Protein AF-A0A9D5R361-F1 (afdb_monomer_lite)

Structure (mmCIF, N/CA/C/O backbone):
data_AF-A0A9D5R361-F1
#
_entry.id   AF-A0A9D5R361-F1
#
loop_
_atom_site.group_PDB
_atom_site.id
_atom_site.type_symbol
_atom_site.label_atom_id
_atom_site.label_alt_id
_atom_site.label_comp_id
_atom_site.label_asym_id
_atom_site.label_entity_id
_atom_site.label_seq_id
_atom_site.pdbx_PDB_ins_code
_atom_site.Cartn_x
_atom_site.Cartn_y
_atom_site.Cartn_z
_atom_site.occupancy
_atom_site.B_iso_or_equiv
_atom_site.auth_seq_id
_atom_site.auth_comp_id
_atom_site.auth_asym_id
_atom_site.auth_atom_id
_atom_site.pdbx_PDB_model_num
ATOM 1 N N . MET A 1 1 ? 72.729 -26.895 -30.735 1.00 39.31 1 MET A N 1
ATOM 2 C CA . MET A 1 1 ? 72.169 -25.706 -30.040 1.00 39.31 1 MET A CA 1
ATOM 3 C C . MET A 1 1 ? 71.382 -24.927 -31.087 1.00 39.31 1 MET A C 1
ATOM 5 O O . MET A 1 1 ? 71.950 -24.721 -32.138 1.00 39.31 1 MET A O 1
ATOM 9 N N . LYS A 1 2 ? 70.118 -24.526 -30.980 1.00 38.81 2 LYS A N 1
ATOM 10 C CA . LYS A 1 2 ? 69.160 -24.347 -29.885 1.00 38.81 2 LYS A CA 1
ATOM 11 C C . LYS A 1 2 ? 67.751 -24.481 -30.497 1.00 38.81 2 LYS A C 1
ATOM 13 O O . LYS A 1 2 ? 67.550 -24.162 -31.662 1.00 38.81 2 LYS A O 1
ATOM 18 N N . LYS A 1 3 ? 66.813 -24.971 -29.688 1.00 45.78 3 LYS A N 1
ATOM 19 C CA . LYS A 1 3 ? 65.380 -25.123 -29.973 1.00 45.78 3 LYS A CA 1
ATOM 20 C C . LYS A 1 3 ? 64.758 -23.738 -30.217 1.00 45.78 3 LYS A C 1
ATOM 22 O O . LYS A 1 3 ? 64.963 -22.860 -29.383 1.00 45.78 3 LYS A O 1
ATOM 27 N N . LEU A 1 4 ? 64.003 -23.543 -31.300 1.00 48.78 4 LEU A N 1
ATOM 28 C CA . LEU A 1 4 ? 63.137 -22.369 -31.460 1.00 48.78 4 LEU A CA 1
ATOM 29 C C . LEU A 1 4 ? 61.721 -22.773 -31.054 1.00 48.78 4 LEU A C 1
ATOM 31 O O . LEU A 1 4 ? 61.057 -23.556 -31.727 1.00 48.78 4 LEU A O 1
ATOM 35 N N . ILE A 1 5 ? 61.344 -22.316 -29.864 1.00 57.34 5 ILE A N 1
ATOM 36 C CA . ILE A 1 5 ? 60.090 -22.621 -29.187 1.00 57.34 5 ILE A CA 1
ATOM 37 C C . ILE A 1 5 ? 58.976 -21.763 -29.788 1.00 57.34 5 ILE A C 1
ATOM 39 O O . ILE A 1 5 ? 59.086 -20.544 -29.886 1.00 57.34 5 ILE A O 1
ATOM 43 N N . PHE A 1 6 ? 57.910 -22.457 -30.169 1.00 50.06 6 PHE A N 1
ATOM 44 C CA . PHE A 1 6 ? 56.589 -21.956 -30.520 1.00 50.06 6 PHE A CA 1
ATOM 45 C C . PHE A 1 6 ? 55.985 -21.229 -29.305 1.00 50.06 6 PHE A C 1
ATOM 47 O O . PHE A 1 6 ? 55.863 -21.831 -28.240 1.00 50.06 6 PHE A O 1
ATOM 54 N N . ALA A 1 7 ? 55.604 -19.958 -29.439 1.00 52.88 7 ALA A N 1
ATOM 55 C CA . ALA A 1 7 ? 54.871 -19.237 -28.397 1.00 52.88 7 ALA A CA 1
ATOM 56 C C . ALA A 1 7 ? 53.731 -18.434 -29.034 1.00 52.88 7 ALA A C 1
ATOM 58 O O . ALA A 1 7 ? 53.882 -17.277 -29.417 1.00 52.88 7 ALA A O 1
ATOM 59 N N . PHE A 1 8 ? 52.585 -19.100 -29.176 1.00 50.00 8 PHE A N 1
ATOM 60 C CA . PHE A 1 8 ? 51.306 -18.498 -29.529 1.00 50.00 8 PHE A CA 1
ATOM 61 C C . PHE A 1 8 ? 50.720 -17.892 -28.246 1.00 50.00 8 PHE A C 1
ATOM 63 O O . PHE A 1 8 ? 50.142 -18.597 -27.423 1.00 50.00 8 PHE A O 1
ATOM 70 N N . PHE A 1 9 ? 50.955 -16.599 -28.022 1.00 49.69 9 PHE A N 1
ATOM 71 C CA . PHE A 1 9 ? 50.389 -15.862 -26.891 1.00 49.69 9 PHE A CA 1
ATOM 72 C C . PHE A 1 9 ? 49.007 -15.331 -27.299 1.00 49.69 9 PHE A C 1
ATOM 74 O O . PHE A 1 9 ? 48.878 -14.222 -27.813 1.00 49.69 9 PHE A O 1
ATOM 81 N N . ILE A 1 10 ? 47.965 -16.148 -27.119 1.00 57.84 10 ILE A N 1
ATOM 82 C CA . ILE A 1 10 ? 46.581 -15.660 -27.169 1.00 57.84 10 ILE A CA 1
ATOM 83 C C . ILE A 1 10 ? 46.291 -15.029 -25.811 1.00 57.84 10 ILE A C 1
ATOM 85 O O . ILE A 1 10 ? 46.026 -15.727 -24.833 1.00 57.84 10 ILE A O 1
ATOM 89 N N . SER A 1 11 ? 46.348 -13.702 -25.750 1.00 52.03 11 SER A N 1
ATOM 90 C CA . SER A 1 11 ? 45.785 -12.943 -24.637 1.00 52.03 11 SER A CA 1
ATOM 91 C C . SER A 1 11 ? 44.267 -13.092 -24.666 1.00 52.03 11 SER A C 1
ATOM 93 O O . SER A 1 11 ? 43.578 -12.431 -25.441 1.00 52.03 11 SER A O 1
ATOM 95 N N . ILE A 1 12 ? 43.747 -13.987 -23.831 1.00 57.09 12 ILE A N 1
ATOM 96 C CA . ILE A 1 12 ? 42.319 -14.081 -23.543 1.00 57.09 12 ILE A CA 1
ATOM 97 C C . ILE A 1 12 ? 41.979 -12.858 -22.689 1.00 57.09 12 ILE A C 1
ATOM 99 O O . ILE A 1 12 ? 42.240 -12.831 -21.487 1.00 57.09 12 ILE A O 1
ATOM 103 N N . PHE A 1 13 ? 41.453 -11.811 -23.325 1.00 51.66 13 PHE A N 1
ATOM 104 C CA . PHE A 1 13 ? 40.778 -10.734 -22.615 1.00 51.66 13 PHE A CA 1
ATOM 105 C C . PHE A 1 13 ? 39.521 -11.325 -21.976 1.00 51.66 13 PHE A C 1
ATOM 107 O O . PHE A 1 13 ? 38.525 -11.589 -22.648 1.00 51.66 13 PHE A O 1
ATOM 114 N N . SER A 1 14 ? 39.594 -11.565 -20.671 1.00 53.44 14 SER A N 1
ATOM 115 C CA . SER A 1 14 ? 38.433 -11.836 -19.835 1.00 53.44 14 SER A CA 1
ATOM 116 C C . SER A 1 14 ? 37.522 -10.613 -19.877 1.00 53.44 14 SER A C 1
ATOM 118 O O . SER A 1 14 ? 37.768 -9.624 -19.190 1.00 53.44 14 SER A O 1
ATOM 120 N N . LEU A 1 15 ? 36.478 -10.667 -20.703 1.00 48.34 15 LEU A N 1
ATOM 121 C CA . LEU A 1 15 ? 35.347 -9.758 -20.594 1.00 48.34 15 LEU A CA 1
ATOM 122 C C . LEU A 1 15 ? 34.641 -10.090 -19.278 1.00 48.34 15 LEU A C 1
ATOM 124 O O . LEU A 1 15 ? 33.793 -10.978 -19.209 1.00 48.34 15 LEU A O 1
ATOM 128 N N . THR A 1 16 ? 35.027 -9.395 -18.211 1.00 51.25 16 THR A N 1
ATOM 129 C CA . THR A 1 16 ? 34.203 -9.247 -17.016 1.00 51.25 16 THR A CA 1
ATOM 130 C C . THR A 1 16 ? 32.936 -8.520 -17.444 1.00 51.25 16 THR A C 1
ATOM 132 O O . THR A 1 16 ? 32.873 -7.293 -17.449 1.00 51.25 16 THR A O 1
ATOM 135 N N . SER A 1 17 ? 31.938 -9.291 -17.867 1.00 42.84 17 SER A N 1
ATOM 136 C CA . SER A 1 17 ? 30.557 -8.843 -17.948 1.00 42.84 17 SER A CA 1
ATOM 137 C C . SER A 1 17 ? 30.093 -8.596 -16.514 1.00 42.84 17 SER A C 1
ATOM 139 O O . SER A 1 17 ? 29.483 -9.445 -15.870 1.00 42.84 17 SER A O 1
ATOM 141 N N . CYS A 1 18 ? 30.417 -7.417 -15.986 1.00 46.94 18 CYS A N 1
ATOM 142 C CA . CYS A 1 18 ? 29.505 -6.764 -15.068 1.00 46.94 18 CYS A CA 1
ATOM 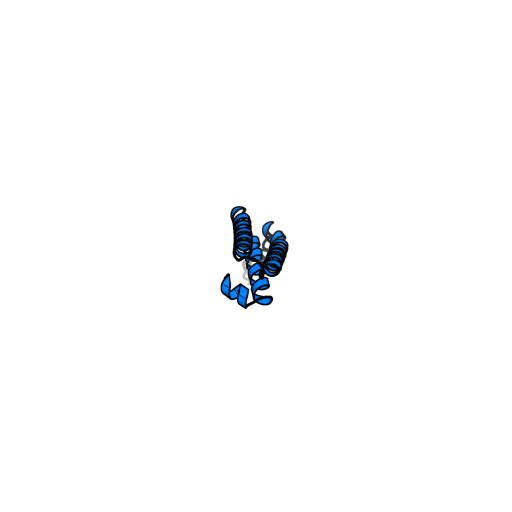143 C C . CYS A 1 18 ? 28.275 -6.457 -15.917 1.00 46.94 18 CYS A C 1
ATOM 145 O O . CYS A 1 18 ? 28.224 -5.437 -16.597 1.00 46.94 18 CYS A O 1
ATOM 147 N N . ALA A 1 19 ? 27.342 -7.409 -15.973 1.00 45.09 19 ALA A N 1
ATOM 148 C CA . ALA A 1 19 ? 25.994 -7.164 -16.443 1.00 45.09 19 ALA A CA 1
ATOM 149 C C . ALA A 1 19 ? 25.373 -6.178 -15.451 1.00 45.09 19 ALA A C 1
ATOM 151 O O . ALA A 1 19 ? 24.725 -6.560 -14.477 1.00 45.09 19 ALA A O 1
ATOM 152 N N . GLU A 1 20 ? 25.679 -4.900 -15.649 1.00 52.22 20 GLU A N 1
ATOM 153 C CA . GLU A 1 20 ? 24.919 -3.801 -15.096 1.00 52.22 20 GLU A CA 1
ATOM 154 C C . GLU A 1 20 ? 23.501 -4.022 -15.614 1.00 52.22 20 GLU A C 1
ATOM 156 O O . GLU A 1 20 ? 23.242 -3.946 -16.814 1.00 52.22 20 GLU A O 1
ATOM 161 N N . LYS A 1 21 ? 22.619 -4.492 -14.725 1.00 56.12 21 LYS A N 1
ATOM 162 C CA . LYS A 1 21 ? 21.200 -4.652 -15.026 1.00 56.12 21 LYS A CA 1
ATOM 163 C C . LYS A 1 21 ? 20.731 -3.270 -15.460 1.00 56.12 21 LYS A C 1
ATOM 165 O O . LYS A 1 21 ? 20.631 -2.386 -14.612 1.00 56.12 21 LYS A O 1
ATOM 170 N N . GLU A 1 22 ? 20.516 -3.076 -16.758 1.00 58.84 22 GLU A N 1
ATOM 171 C CA . GLU A 1 22 ? 19.924 -1.845 -17.263 1.00 58.84 22 GLU A CA 1
ATOM 172 C C . GLU A 1 22 ? 18.617 -1.637 -16.496 1.00 58.84 22 GLU A C 1
ATOM 174 O O . GLU A 1 22 ? 17.739 -2.505 -16.509 1.00 58.84 22 GLU A O 1
ATOM 179 N N . ALA A 1 23 ? 18.546 -0.544 -15.732 1.00 60.56 23 ALA A N 1
ATOM 180 C CA . ALA A 1 23 ? 17.364 -0.204 -14.963 1.00 60.56 23 ALA A CA 1
ATOM 181 C C . ALA A 1 23 ? 16.184 -0.132 -15.932 1.00 60.56 23 ALA A C 1
ATOM 183 O O . ALA A 1 23 ? 16.193 0.635 -16.897 1.00 60.56 23 ALA A O 1
ATOM 184 N N . THR A 1 24 ? 15.191 -0.982 -15.702 1.00 67.69 24 THR A N 1
ATOM 185 C CA . THR A 1 24 ? 13.975 -0.982 -16.511 1.00 67.69 24 THR A CA 1
ATOM 186 C C . THR A 1 24 ? 13.145 0.251 -16.161 1.00 67.69 24 THR A C 1
ATOM 188 O O . THR A 1 24 ? 13.302 0.824 -15.086 1.00 67.69 24 THR A O 1
ATOM 191 N N . VAL A 1 25 ? 12.240 0.685 -17.040 1.00 69.94 25 VAL A N 1
ATOM 192 C CA . VAL A 1 25 ? 11.331 1.808 -16.726 1.00 69.94 25 VAL A CA 1
ATOM 193 C C . VAL A 1 25 ? 10.546 1.541 -15.428 1.00 69.94 25 VAL A C 1
ATOM 195 O O . VAL A 1 25 ? 10.372 2.455 -14.629 1.00 69.94 25 VAL A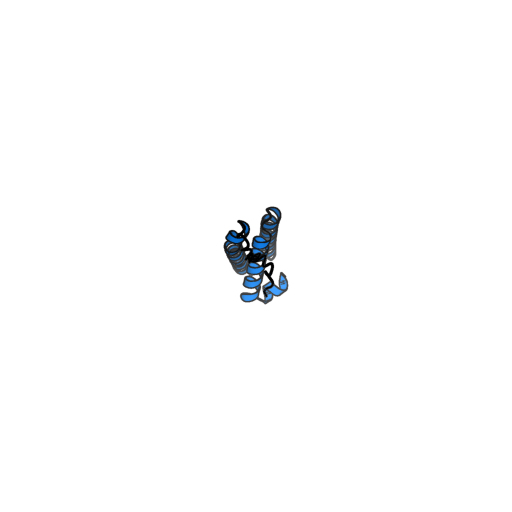 O 1
ATOM 198 N N . ASP A 1 26 ? 10.192 0.278 -15.159 1.00 75.75 26 ASP A N 1
ATOM 199 C CA . ASP A 1 26 ? 9.564 -0.171 -13.905 1.00 75.75 26 ASP A CA 1
ATOM 200 C C . ASP A 1 26 ? 10.441 0.107 -12.665 1.00 75.75 26 ASP A C 1
ATOM 202 O O . ASP A 1 26 ? 9.934 0.502 -11.619 1.00 75.75 26 ASP A O 1
ATOM 206 N N . ASP A 1 27 ? 11.772 0.012 -12.776 1.00 81.31 27 ASP A N 1
ATOM 207 C CA . ASP A 1 27 ? 12.688 0.300 -11.661 1.00 81.31 27 ASP A CA 1
ATOM 208 C C . ASP A 1 27 ? 12.621 1.755 -11.183 1.00 81.31 27 ASP A C 1
ATOM 210 O O . ASP A 1 27 ? 12.810 2.029 -9.995 1.00 81.31 27 ASP A O 1
ATOM 214 N N . ALA A 1 28 ? 12.338 2.690 -12.093 1.00 85.00 28 ALA A N 1
ATOM 215 C CA . ALA A 1 28 ? 12.200 4.102 -11.756 1.00 85.00 28 ALA A CA 1
ATOM 216 C C . ALA A 1 28 ? 10.875 4.411 -11.033 1.00 85.00 28 ALA A C 1
ATOM 218 O O . ALA A 1 28 ? 10.781 5.417 -10.323 1.00 85.00 28 ALA A O 1
ATOM 219 N N . GLU A 1 29 ? 9.859 3.558 -11.190 1.00 90.38 29 GLU A N 1
ATOM 220 C CA . GLU A 1 29 ? 8.522 3.751 -10.618 1.00 90.38 29 GLU A CA 1
ATOM 221 C C . GLU A 1 29 ? 8.364 3.124 -9.226 1.00 90.38 29 GLU A C 1
ATOM 223 O O . GLU A 1 29 ? 7.549 3.605 -8.433 1.00 90.38 29 GLU A O 1
ATOM 228 N N . ILE A 1 30 ? 9.203 2.141 -8.875 1.00 95.00 30 ILE A N 1
ATOM 229 C CA . ILE A 1 30 ? 9.199 1.454 -7.570 1.00 95.00 30 ILE A CA 1
ATOM 230 C C . ILE A 1 30 ? 9.110 2.422 -6.369 1.00 95.00 30 ILE A C 1
ATOM 232 O O . ILE A 1 30 ? 8.244 2.213 -5.512 1.00 95.00 30 ILE A O 1
ATOM 236 N N . PRO A 1 31 ? 9.923 3.499 -6.263 1.00 96.12 31 PRO A N 1
ATOM 237 C CA . PRO A 1 31 ? 9.843 4.409 -5.119 1.00 96.12 31 PRO A CA 1
ATOM 238 C C . PRO A 1 31 ? 8.501 5.143 -5.038 1.00 96.12 31 PRO A C 1
ATOM 240 O O . PRO A 1 31 ? 7.954 5.335 -3.953 1.00 96.12 31 PRO A O 1
ATOM 243 N N . GLN A 1 32 ? 7.942 5.533 -6.187 1.00 96.12 32 GLN A N 1
ATOM 244 C CA . GLN A 1 32 ? 6.652 6.221 -6.240 1.00 96.12 32 GLN A CA 1
ATOM 245 C C . GLN A 1 32 ? 5.504 5.271 -5.895 1.00 96.12 32 GLN A C 1
ATOM 247 O O . GLN A 1 32 ? 4.563 5.665 -5.204 1.00 96.12 32 GLN A O 1
ATOM 252 N N . ALA A 1 33 ? 5.595 4.014 -6.333 1.00 97.56 33 ALA A N 1
ATOM 253 C CA . ALA A 1 33 ? 4.647 2.969 -5.980 1.00 97.56 33 ALA A CA 1
ATOM 254 C C . ALA A 1 33 ? 4.645 2.713 -4.464 1.00 97.56 33 ALA A C 1
ATOM 256 O O . ALA A 1 33 ? 3.576 2.690 -3.854 1.00 97.56 33 ALA A O 1
ATOM 257 N N . ALA A 1 34 ? 5.821 2.638 -3.834 1.00 98.38 34 ALA A N 1
ATOM 258 C CA . ALA A 1 34 ? 5.943 2.502 -2.383 1.00 98.38 34 ALA A CA 1
ATOM 259 C C . ALA A 1 34 ? 5.321 3.693 -1.625 1.00 98.38 34 ALA A C 1
ATOM 261 O O . ALA A 1 34 ? 4.508 3.488 -0.724 1.00 98.38 34 ALA A O 1
ATOM 262 N N . VAL A 1 35 ? 5.624 4.936 -2.028 1.00 98.31 35 VAL A N 1
ATOM 263 C CA . VAL A 1 35 ? 5.013 6.146 -1.436 1.00 98.31 35 VAL A CA 1
ATOM 264 C C . VAL A 1 35 ? 3.492 6.120 -1.578 1.00 98.31 35 VAL A C 1
ATOM 266 O O . VAL A 1 35 ? 2.766 6.443 -0.640 1.00 98.31 35 VAL A O 1
ATOM 269 N N . ARG A 1 36 ? 2.981 5.690 -2.735 1.00 98.19 36 ARG A N 1
ATOM 270 C CA . ARG A 1 36 ? 1.537 5.558 -2.939 1.00 98.19 36 ARG A CA 1
ATOM 271 C C . ARG A 1 36 ? 0.924 4.505 -2.010 1.00 98.19 36 ARG A C 1
ATOM 273 O O . ARG A 1 36 ? -0.158 4.745 -1.486 1.00 98.19 36 ARG A O 1
ATOM 280 N N . GLY A 1 37 ? 1.617 3.390 -1.772 1.00 98.44 37 GLY A N 1
ATOM 281 C CA . GLY A 1 37 ? 1.206 2.372 -0.802 1.00 98.44 37 GLY A CA 1
ATOM 282 C C . GLY A 1 37 ? 1.098 2.933 0.615 1.00 98.44 37 GLY A C 1
ATOM 283 O O . GLY A 1 37 ? 0.101 2.698 1.293 1.00 98.44 37 GLY A O 1
ATOM 284 N N . GLN A 1 38 ? 2.068 3.748 1.038 1.00 98.69 38 GLN A N 1
ATOM 285 C CA . GLN A 1 38 ? 2.032 4.427 2.340 1.00 98.69 38 GLN A CA 1
ATOM 286 C C . GLN A 1 38 ? 0.871 5.423 2.445 1.00 98.69 38 GLN A C 1
ATOM 288 O O . GLN A 1 38 ? 0.165 5.432 3.449 1.00 98.69 38 GLN A O 1
ATOM 293 N N . ASN A 1 39 ? 0.632 6.223 1.404 1.00 98.50 39 ASN A N 1
ATOM 294 C CA . ASN A 1 39 ? -0.461 7.198 1.401 1.00 98.50 39 ASN A CA 1
ATOM 295 C C . ASN A 1 39 ? -1.835 6.519 1.486 1.00 98.50 39 ASN A C 1
ATOM 297 O O . ASN A 1 39 ? -2.699 6.968 2.234 1.00 98.50 39 ASN A O 1
ATOM 301 N N . ASP A 1 40 ? -2.037 5.421 0.752 1.00 98.31 40 ASP A N 1
ATOM 302 C CA . ASP A 1 40 ? -3.289 4.662 0.830 1.00 98.31 40 ASP A CA 1
ATOM 303 C C . ASP A 1 40 ? -3.455 3.991 2.207 1.00 98.31 40 ASP A C 1
ATOM 305 O O . ASP A 1 40 ? -4.568 3.917 2.727 1.00 98.31 40 ASP A O 1
ATOM 309 N N . ALA A 1 41 ? -2.361 3.532 2.828 1.00 98.12 41 ALA A N 1
ATOM 310 C CA . ALA A 1 41 ? -2.381 2.993 4.188 1.00 98.12 41 ALA A CA 1
ATOM 311 C C . ALA A 1 41 ? -2.742 4.064 5.220 1.00 98.12 41 ALA A C 1
ATOM 313 O O . ALA A 1 41 ? -3.554 3.814 6.109 1.00 98.12 41 ALA A O 1
ATOM 314 N N . GLN A 1 42 ? -2.187 5.269 5.084 1.00 97.88 42 GLN A N 1
ATOM 315 C CA . GLN A 1 42 ? -2.557 6.405 5.918 1.00 97.88 42 GLN A CA 1
ATOM 316 C C . GLN A 1 42 ? -4.050 6.731 5.770 1.00 97.88 42 GLN A C 1
ATOM 318 O O . GLN A 1 42 ? -4.747 6.843 6.776 1.00 97.88 42 GLN A O 1
ATOM 323 N N . ALA A 1 43 ? -4.560 6.800 4.537 1.00 96.69 43 ALA A N 1
ATOM 324 C CA . ALA A 1 43 ? -5.977 7.052 4.287 1.00 96.69 43 ALA A CA 1
ATOM 325 C C . ALA A 1 43 ? -6.882 5.971 4.910 1.00 96.69 43 ALA A C 1
ATOM 327 O O . ALA A 1 43 ? -7.928 6.298 5.466 1.00 96.69 43 ALA A O 1
ATOM 328 N N . LEU A 1 44 ? -6.473 4.694 4.874 1.00 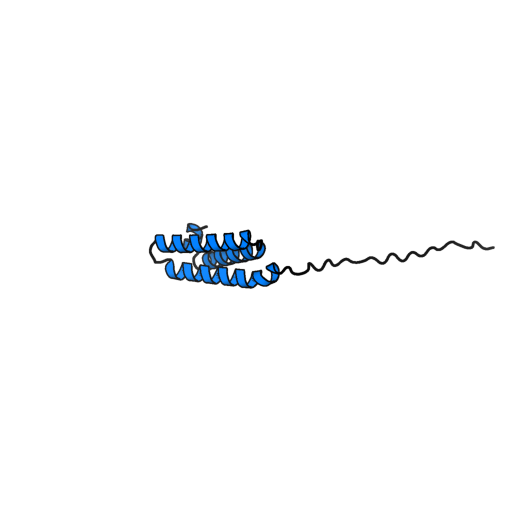96.56 44 LEU A N 1
ATOM 329 C CA . LEU A 1 44 ? -7.190 3.614 5.562 1.00 96.56 44 LEU A CA 1
ATOM 330 C C . LEU A 1 44 ? -7.244 3.850 7.080 1.00 96.56 44 LEU A C 1
ATOM 332 O O . LEU A 1 44 ? -8.291 3.668 7.696 1.00 96.56 44 LEU A O 1
ATOM 336 N N . LEU A 1 45 ? -6.126 4.246 7.688 1.00 94.94 45 LEU A N 1
ATOM 337 C CA . LEU A 1 45 ? -6.043 4.482 9.132 1.00 94.94 45 LEU A CA 1
ATOM 338 C C . LEU A 1 45 ? -6.897 5.673 9.576 1.00 94.94 45 LEU A C 1
ATOM 340 O O . LEU A 1 45 ? -7.505 5.618 10.643 1.00 94.94 45 LEU A O 1
ATOM 344 N N . GLU A 1 46 ? -6.996 6.713 8.747 1.00 94.69 46 GLU A N 1
ATOM 345 C CA . GLU A 1 46 ? -7.864 7.871 8.991 1.00 94.69 46 GLU A CA 1
ATOM 346 C C . GLU A 1 46 ? -9.352 7.485 9.023 1.00 94.69 46 GLU A C 1
ATOM 348 O O . GLU A 1 46 ? -10.129 8.091 9.761 1.00 94.69 46 GLU A O 1
ATOM 353 N N . ILE A 1 47 ? -9.745 6.440 8.285 1.00 91.81 47 ILE A N 1
ATOM 354 C CA . ILE A 1 47 ? -11.123 5.932 8.258 1.00 91.81 47 ILE A CA 1
ATOM 355 C C . ILE A 1 47 ? -11.343 4.687 9.125 1.00 91.81 47 ILE A C 1
ATOM 357 O O . ILE A 1 47 ? -12.470 4.208 9.190 1.00 91.81 47 ILE A O 1
ATOM 361 N N . ALA A 1 48 ? -10.328 4.163 9.817 1.00 81.25 48 ALA A N 1
ATOM 362 C CA . ALA A 1 48 ? -10.420 2.899 10.559 1.00 81.25 48 ALA A CA 1
ATOM 363 C C . ALA A 1 48 ? -11.440 2.915 11.718 1.00 81.25 48 ALA A C 1
ATOM 365 O O . ALA A 1 48 ? -11.875 1.861 12.169 1.00 81.25 48 ALA A O 1
ATOM 366 N N . GLY A 1 49 ? -11.836 4.100 12.197 1.00 80.88 49 GLY A N 1
ATOM 367 C CA . GLY A 1 49 ? -12.932 4.271 13.162 1.00 80.88 49 GLY A CA 1
ATOM 368 C C . GLY A 1 49 ? -14.326 4.438 12.536 1.00 80.88 49 GLY A C 1
ATOM 369 O O . GLY A 1 49 ? -15.281 4.701 13.266 1.00 80.88 49 GLY A O 1
ATOM 370 N N . SER A 1 50 ? -14.436 4.349 11.208 1.00 84.75 50 SER A N 1
ATOM 371 C CA . SER A 1 50 ? -15.680 4.527 10.441 1.00 84.75 50 SER A CA 1
ATOM 372 C C . SER A 1 50 ? -16.434 3.201 10.261 1.00 84.75 50 SER A C 1
ATOM 374 O O . SER A 1 50 ? -16.096 2.185 10.868 1.00 84.75 50 SER A O 1
ATOM 376 N N . ASP A 1 51 ? -17.490 3.204 9.440 1.00 87.94 51 ASP A N 1
ATOM 377 C CA . ASP A 1 51 ? -18.252 1.996 9.113 1.00 87.94 51 ASP A CA 1
ATOM 378 C C . ASP A 1 51 ? -17.351 0.951 8.421 1.00 87.94 51 ASP A C 1
ATOM 380 O O . ASP A 1 51 ? -16.510 1.275 7.579 1.00 87.94 51 ASP A O 1
ATOM 384 N N . VAL A 1 52 ? -17.568 -0.330 8.732 1.00 86.38 52 VAL A N 1
ATOM 385 C CA . VAL A 1 52 ? -16.903 -1.486 8.106 1.00 86.38 52 VAL A CA 1
ATOM 386 C C . VAL A 1 52 ? -16.973 -1.427 6.577 1.00 86.38 52 VAL A C 1
ATOM 388 O O . VAL A 1 52 ? -16.037 -1.844 5.890 1.00 86.38 52 VAL A O 1
ATOM 391 N N . LYS A 1 53 ? -18.065 -0.890 6.020 1.00 90.88 53 LYS A N 1
ATOM 392 C CA . LYS A 1 53 ? -18.209 -0.711 4.570 1.00 90.88 53 LYS A CA 1
ATOM 393 C C . LYS A 1 53 ? -17.121 0.196 3.979 1.00 90.88 53 LYS A C 1
ATOM 395 O O . LYS A 1 53 ? -16.651 -0.078 2.872 1.00 90.88 53 LYS A O 1
ATOM 400 N N . ASP A 1 54 ? -16.710 1.238 4.696 1.00 91.50 54 ASP A N 1
ATOM 401 C CA . ASP A 1 54 ? -15.713 2.200 4.221 1.00 91.50 54 ASP A CA 1
ATOM 402 C C . ASP A 1 54 ? -14.316 1.573 4.215 1.00 91.50 54 ASP A C 1
ATOM 404 O O . ASP A 1 54 ? -13.595 1.674 3.220 1.00 91.50 54 ASP A O 1
ATOM 408 N N . ILE A 1 55 ? -13.991 0.814 5.267 1.00 92.06 55 ILE A N 1
ATOM 409 C CA . ILE A 1 55 ? -12.768 0.002 5.349 1.00 92.06 55 ILE A CA 1
ATOM 410 C C . ILE A 1 55 ? -12.707 -0.976 4.170 1.00 92.06 55 ILE A C 1
ATOM 412 O O . ILE A 1 55 ? -11.713 -1.024 3.444 1.00 92.06 55 ILE A O 1
ATOM 416 N N . HIS A 1 56 ? -13.787 -1.721 3.917 1.00 93.56 56 HIS A N 1
ATOM 417 C CA . HIS A 1 56 ? -13.824 -2.693 2.824 1.00 93.56 56 HIS A CA 1
ATOM 418 C C . HIS A 1 56 ? -13.657 -2.022 1.449 1.00 93.56 56 HIS A C 1
ATOM 420 O O . HIS A 1 56 ? -12.912 -2.511 0.598 1.00 93.56 56 HIS A O 1
ATOM 426 N N . SER A 1 57 ? -14.317 -0.883 1.230 1.00 94.69 57 SER A N 1
ATOM 427 C CA . SER A 1 57 ? -14.194 -0.101 -0.006 1.00 94.69 57 SER A CA 1
ATOM 428 C C . SER A 1 57 ? -12.755 0.383 -0.247 1.00 94.69 57 SER A C 1
ATOM 430 O O . SER A 1 57 ? -12.234 0.289 -1.366 1.00 94.69 57 SER A O 1
ATOM 432 N N . ALA A 1 58 ? -12.075 0.840 0.809 1.00 95.75 58 ALA A N 1
ATOM 433 C CA . ALA A 1 58 ? -10.673 1.241 0.736 1.00 95.75 58 ALA A CA 1
ATOM 434 C C . ALA A 1 58 ? -9.758 0.056 0.387 1.00 95.75 58 ALA A C 1
ATOM 436 O O . ALA A 1 58 ? -8.927 0.166 -0.516 1.00 95.75 58 ALA A O 1
ATOM 437 N N . LEU A 1 59 ? -9.962 -1.108 1.013 1.00 96.94 59 LEU A N 1
ATOM 438 C CA . LEU A 1 59 ? -9.188 -2.319 0.713 1.00 96.94 59 LEU A CA 1
ATOM 439 C C . LEU A 1 59 ? -9.390 -2.808 -0.728 1.00 96.94 59 LEU A C 1
ATOM 441 O O . LEU A 1 59 ? -8.424 -3.186 -1.396 1.00 96.94 59 LEU A O 1
ATOM 445 N N . LEU A 1 60 ? -10.621 -2.754 -1.247 1.00 97.56 60 LEU A N 1
ATOM 446 C CA . LEU A 1 60 ? -10.894 -3.067 -2.654 1.00 97.56 60 LEU A CA 1
ATOM 447 C C . LEU A 1 60 ? -10.171 -2.107 -3.601 1.00 97.56 60 LEU A C 1
ATOM 449 O O . LEU A 1 60 ? -9.628 -2.544 -4.615 1.00 97.56 60 LEU A O 1
ATOM 453 N N . SER A 1 61 ? -10.116 -0.819 -3.263 1.00 97.69 61 SER A N 1
ATOM 454 C CA . SER A 1 61 ? -9.401 0.184 -4.062 1.00 97.69 61 SER A CA 1
ATOM 455 C C . SER A 1 61 ? -7.894 -0.085 -4.103 1.00 97.69 61 SER A C 1
ATOM 457 O O . SER A 1 61 ? -7.279 0.018 -5.167 1.00 97.69 61 SER A O 1
ATOM 459 N N . VAL A 1 62 ? -7.312 -0.501 -2.974 1.00 98.25 62 VAL A N 1
ATOM 460 C CA . VAL A 1 62 ? -5.904 -0.920 -2.885 1.00 98.25 62 VAL A CA 1
ATOM 461 C C . VAL A 1 62 ? -5.645 -2.135 -3.774 1.00 98.25 62 VAL A C 1
ATOM 463 O O . VAL A 1 62 ? -4.711 -2.142 -4.578 1.00 98.25 62 VAL A O 1
ATOM 466 N N . LYS A 1 63 ? -6.514 -3.149 -3.706 1.00 98.12 63 LYS A N 1
ATOM 467 C CA . LYS A 1 63 ? -6.389 -4.363 -4.525 1.00 98.12 63 LYS A CA 1
ATOM 468 C C . LYS A 1 63 ? -6.555 -4.105 -6.017 1.00 98.12 63 LYS A C 1
ATOM 470 O O . LYS A 1 63 ? -5.797 -4.654 -6.814 1.00 98.12 63 LYS A O 1
ATOM 475 N N . ALA A 1 64 ? -7.502 -3.253 -6.401 1.00 98.38 64 ALA A N 1
ATOM 476 C CA . ALA A 1 64 ? -7.686 -2.857 -7.792 1.00 98.38 64 ALA A CA 1
ATOM 477 C C . ALA A 1 64 ? -6.431 -2.170 -8.349 1.00 98.38 64 ALA A C 1
ATOM 479 O O . ALA A 1 64 ? -6.025 -2.437 -9.478 1.00 98.38 64 ALA A O 1
ATOM 480 N N . ARG A 1 65 ? -5.782 -1.327 -7.540 1.00 98.12 65 ARG A N 1
ATOM 481 C CA . ARG A 1 65 ? -4.559 -0.622 -7.927 1.00 98.12 65 ARG A CA 1
ATOM 482 C C . ARG A 1 65 ? -3.350 -1.545 -8.049 1.00 98.12 65 ARG A C 1
ATOM 484 O O . ARG A 1 65 ? -2.634 -1.448 -9.041 1.00 98.12 65 ARG A O 1
ATOM 491 N N . GLU A 1 66 ? -3.154 -2.445 -7.084 1.00 98.38 66 GLU A N 1
ATOM 492 C CA . GLU A 1 66 ? -2.132 -3.498 -7.169 1.00 98.38 66 GLU A CA 1
ATOM 493 C C . GLU A 1 66 ? -2.292 -4.279 -8.480 1.00 98.38 66 GLU A C 1
ATOM 495 O O . GLU A 1 66 ? -1.342 -4.461 -9.238 1.00 98.38 66 GLU A O 1
ATOM 500 N N . TRP A 1 67 ? -3.519 -4.709 -8.769 1.00 98.31 67 TRP A N 1
ATOM 501 C CA . TRP A 1 67 ? -3.807 -5.495 -9.957 1.00 98.31 67 TRP A CA 1
ATOM 502 C C . TRP A 1 67 ? -3.587 -4.721 -11.261 1.00 98.31 67 TRP A C 1
ATOM 504 O O . TRP A 1 67 ? -3.081 -5.299 -12.219 1.00 98.31 67 TRP A O 1
ATOM 514 N N . GLU A 1 68 ? -3.914 -3.429 -11.305 1.00 97.88 68 GLU A N 1
ATOM 515 C CA . GLU A 1 68 ? -3.671 -2.587 -12.480 1.00 97.88 68 GLU A CA 1
ATOM 516 C C . GLU A 1 68 ? -2.171 -2.461 -12.787 1.00 97.88 68 GLU A C 1
ATOM 518 O O . GLU A 1 68 ? -1.764 -2.589 -13.939 1.00 97.88 68 GLU A O 1
ATOM 523 N N . MET A 1 69 ? -1.328 -2.295 -11.761 1.00 96.50 69 MET A N 1
ATOM 524 C CA . MET A 1 69 ? 0.132 -2.281 -11.935 1.00 96.50 69 MET A CA 1
ATOM 525 C C . MET A 1 69 ? 0.633 -3.602 -12.533 1.00 96.50 69 MET A C 1
ATOM 527 O O . MET A 1 69 ? 1.360 -3.593 -13.525 1.00 96.50 69 MET A O 1
ATOM 531 N N . ARG A 1 70 ? 0.180 -4.741 -11.989 1.00 96.94 70 ARG A N 1
ATOM 532 C CA . ARG A 1 70 ? 0.544 -6.072 -12.508 1.00 96.94 70 ARG A CA 1
ATOM 533 C C . ARG A 1 70 ? 0.066 -6.287 -13.939 1.00 96.94 70 ARG A C 1
ATOM 535 O O . ARG A 1 70 ? 0.813 -6.768 -14.784 1.00 96.94 70 ARG A O 1
ATOM 542 N N . ARG A 1 71 ? -1.173 -5.893 -14.242 1.00 96.88 71 ARG A N 1
ATOM 543 C CA . ARG A 1 71 ? -1.746 -5.974 -15.593 1.00 96.88 71 ARG A CA 1
ATOM 544 C C . ARG A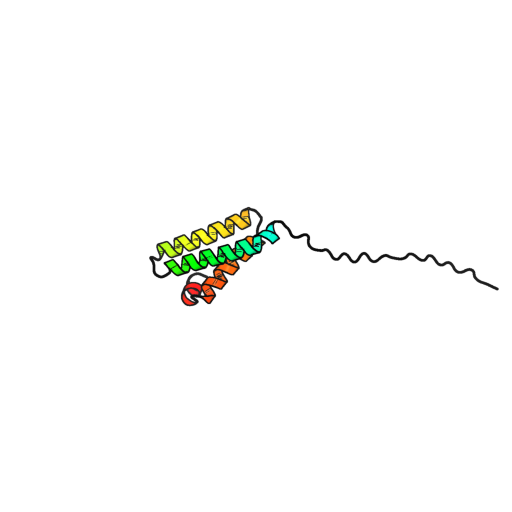 1 71 ? -0.907 -5.205 -16.618 1.00 96.88 71 ARG A C 1
ATOM 546 O O . ARG A 1 71 ? -0.815 -5.650 -17.759 1.00 96.88 71 ARG A O 1
ATOM 553 N N . ASN A 1 72 ? -0.296 -4.096 -16.212 1.00 93.69 72 ASN A N 1
ATOM 554 C CA . ASN A 1 72 ? 0.558 -3.271 -17.065 1.00 93.69 72 ASN A CA 1
ATOM 555 C C . ASN A 1 72 ? 2.017 -3.762 -17.134 1.00 93.69 72 ASN A C 1
ATOM 557 O O . ASN A 1 72 ? 2.838 -3.138 -17.801 1.00 93.69 72 ASN A O 1
ATOM 561 N N . GLY A 1 73 ? 2.338 -4.895 -16.498 1.00 93.44 73 GLY A N 1
ATOM 562 C CA . GLY A 1 73 ? 3.680 -5.483 -16.488 1.00 93.44 73 GLY A CA 1
ATOM 563 C C . GLY A 1 73 ? 4.627 -4.878 -15.448 1.00 93.44 73 GLY A C 1
ATOM 564 O O . GLY A 1 73 ? 5.802 -5.236 -15.427 1.00 93.44 73 GLY A O 1
ATOM 565 N N . SER A 1 74 ? 4.129 -4.003 -14.570 1.00 95.19 74 SER A N 1
ATOM 566 C CA . SER A 1 74 ? 4.896 -3.344 -13.505 1.00 95.19 74 SER A CA 1
ATOM 567 C C . SER A 1 74 ? 4.870 -4.167 -12.211 1.00 95.19 74 SER A C 1
ATOM 569 O O . SER A 1 74 ? 4.447 -3.691 -11.154 1.00 95.19 74 SER A O 1
ATOM 571 N N . ASP A 1 75 ? 5.262 -5.443 -12.285 1.00 95.31 75 ASP A N 1
ATOM 572 C CA . ASP A 1 75 ? 5.143 -6.387 -11.162 1.00 95.31 75 ASP A CA 1
ATOM 573 C C . ASP A 1 75 ? 5.944 -5.950 -9.931 1.00 95.31 75 ASP A C 1
ATOM 575 O O . ASP A 1 75 ? 5.472 -6.093 -8.802 1.00 95.31 75 ASP A O 1
ATOM 579 N N . ARG A 1 76 ? 7.135 -5.371 -10.123 1.00 96.06 76 ARG A N 1
ATOM 580 C CA . ARG A 1 76 ? 7.982 -4.952 -8.997 1.00 96.06 76 ARG A CA 1
ATOM 581 C C . ARG A 1 76 ? 7.460 -3.680 -8.352 1.00 96.06 76 ARG A C 1
ATOM 583 O O . ARG A 1 76 ? 7.528 -3.553 -7.130 1.00 96.06 76 ARG A O 1
ATOM 590 N N . SER A 1 77 ? 6.896 -2.770 -9.141 1.00 96.88 77 SER A N 1
ATOM 591 C CA . SER A 1 77 ? 6.160 -1.623 -8.610 1.00 96.88 77 SER A CA 1
ATOM 592 C C . SER A 1 77 ? 4.907 -2.063 -7.848 1.00 96.88 77 SER A C 1
ATOM 594 O O . SER A 1 77 ? 4.647 -1.542 -6.764 1.00 96.88 77 SER A O 1
ATOM 596 N N . ALA A 1 78 ? 4.170 -3.067 -8.340 1.00 98.00 78 ALA A N 1
ATOM 597 C CA . ALA A 1 78 ? 3.025 -3.638 -7.627 1.00 98.00 78 ALA A CA 1
ATOM 598 C C . ALA A 1 78 ? 3.430 -4.249 -6.274 1.00 98.00 78 ALA A C 1
ATOM 600 O O . ALA A 1 78 ? 2.768 -4.003 -5.263 1.00 98.00 78 ALA A O 1
ATOM 601 N N . ASP A 1 79 ? 4.541 -4.993 -6.238 1.00 98.25 79 ASP A N 1
ATOM 602 C CA . ASP A 1 79 ? 5.102 -5.550 -5.005 1.00 98.25 79 ASP A CA 1
ATOM 603 C C . ASP A 1 79 ? 5.525 -4.443 -4.032 1.00 98.25 79 ASP A C 1
ATOM 605 O O . ASP A 1 79 ? 5.185 -4.488 -2.849 1.00 98.25 79 ASP A O 1
ATOM 609 N N . ALA A 1 80 ? 6.226 -3.419 -4.524 1.00 98.31 80 ALA A N 1
ATOM 610 C CA . ALA A 1 80 ? 6.640 -2.277 -3.715 1.00 98.31 80 ALA A CA 1
ATOM 611 C C . ALA A 1 80 ? 5.437 -1.529 -3.121 1.00 98.31 80 ALA A C 1
ATOM 613 O O . ALA A 1 80 ? 5.444 -1.193 -1.937 1.00 98.31 80 ALA A O 1
ATOM 614 N N . TYR A 1 81 ? 4.385 -1.329 -3.917 1.00 98.62 81 TYR A N 1
ATOM 615 C CA . TYR A 1 81 ? 3.131 -0.720 -3.489 1.00 98.62 81 TYR A CA 1
ATOM 616 C C . TYR A 1 81 ? 2.459 -1.506 -2.356 1.00 98.62 81 TYR A C 1
ATOM 618 O O . TYR A 1 81 ? 2.200 -0.950 -1.286 1.00 98.62 81 TYR A O 1
ATOM 626 N N . ILE A 1 82 ? 2.193 -2.803 -2.561 1.00 98.62 82 ILE A N 1
ATOM 627 C CA . ILE A 1 82 ? 1.439 -3.593 -1.579 1.00 98.62 82 ILE A CA 1
ATOM 628 C C . ILE A 1 82 ? 2.253 -3.869 -0.311 1.00 98.62 82 ILE A C 1
ATOM 630 O O . ILE A 1 82 ? 1.684 -3.912 0.780 1.00 98.62 82 ILE A O 1
ATOM 634 N N . ASN A 1 83 ? 3.577 -4.015 -0.424 1.00 98.56 83 ASN A N 1
ATOM 635 C CA . ASN A 1 83 ? 4.449 -4.203 0.734 1.00 98.56 83 ASN A CA 1
ATOM 636 C C . ASN A 1 83 ? 4.518 -2.936 1.585 1.00 98.56 83 ASN A C 1
ATOM 638 O O . ASN A 1 83 ? 4.325 -3.024 2.795 1.00 98.56 83 ASN A O 1
ATOM 642 N N . ALA A 1 84 ? 4.699 -1.766 0.966 1.00 98.62 84 ALA A N 1
ATOM 643 C CA . ALA A 1 84 ? 4.719 -0.500 1.690 1.00 98.62 84 ALA A CA 1
ATOM 644 C C . ALA A 1 84 ? 3.375 -0.215 2.382 1.00 98.62 84 ALA A C 1
ATOM 646 O O . ALA A 1 84 ? 3.357 0.243 3.523 1.00 98.62 84 ALA A O 1
ATOM 647 N N . PHE A 1 85 ? 2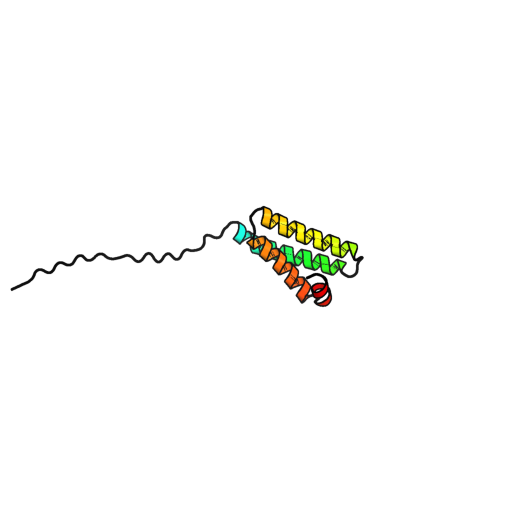.252 -0.546 1.731 1.00 98.69 85 PHE A N 1
ATOM 648 C CA . PHE A 1 85 ? 0.924 -0.472 2.344 1.00 98.69 85 PHE A CA 1
ATOM 649 C C . PHE A 1 85 ? 0.826 -1.359 3.595 1.00 98.69 85 PHE A C 1
ATOM 651 O O . PHE A 1 85 ? 0.498 -0.881 4.682 1.00 98.69 85 PHE A O 1
ATOM 658 N N . LYS A 1 86 ? 1.157 -2.650 3.460 1.00 98.38 86 LYS A N 1
ATOM 659 C CA . LYS A 1 86 ? 1.102 -3.627 4.559 1.00 98.38 86 LYS A CA 1
ATOM 660 C C . LYS A 1 86 ? 2.002 -3.242 5.724 1.00 98.38 86 LYS A C 1
ATOM 662 O O . LYS A 1 86 ? 1.570 -3.303 6.874 1.00 98.38 86 LYS A O 1
ATOM 667 N N . GLU A 1 87 ? 3.238 -2.855 5.429 1.00 98.44 87 GLU A N 1
ATOM 668 C CA . GLU A 1 87 ? 4.225 -2.447 6.425 1.00 98.44 87 GLU A CA 1
ATOM 669 C C . GLU A 1 87 ? 3.749 -1.218 7.199 1.00 98.44 87 GLU A C 1
ATOM 671 O O . GLU A 1 87 ? 3.805 -1.207 8.431 1.00 98.44 87 GLU A O 1
ATOM 676 N N . TYR A 1 88 ? 3.213 -0.213 6.501 1.00 98.50 88 TYR A N 1
ATOM 677 C CA . TYR A 1 88 ? 2.721 1.003 7.139 1.00 98.50 88 TYR A CA 1
ATOM 678 C C . TYR A 1 88 ? 1.535 0.712 8.065 1.00 98.50 88 TYR A C 1
ATOM 680 O O . TYR A 1 88 ? 1.571 1.103 9.232 1.00 98.50 88 TYR A O 1
ATOM 688 N N . VAL A 1 89 ? 0.522 -0.037 7.604 1.00 98.00 89 VAL A N 1
ATOM 689 C CA . VAL A 1 89 ? -0.617 -0.413 8.466 1.00 98.00 89 VAL A CA 1
ATOM 690 C C . VAL A 1 89 ? -0.145 -1.243 9.662 1.00 98.00 89 VAL A C 1
ATOM 692 O O . VAL A 1 89 ? -0.509 -0.934 10.793 1.00 98.00 89 VAL A O 1
ATOM 695 N N . SER A 1 90 ? 0.722 -2.237 9.441 1.00 97.81 90 SER A N 1
ATOM 696 C CA . SER A 1 90 ? 1.257 -3.097 10.511 1.00 97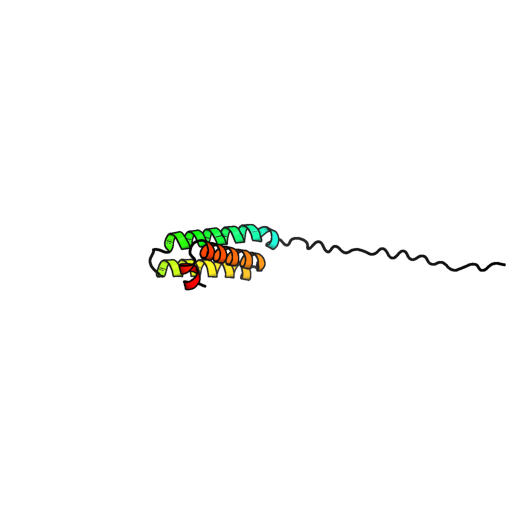.81 90 SER A CA 1
ATOM 697 C C . SER A 1 90 ? 2.036 -2.315 11.567 1.00 97.81 90 SER A C 1
ATOM 699 O O . SER A 1 90 ? 1.970 -2.643 12.751 1.00 97.81 90 SER A O 1
ATOM 701 N N . THR A 1 91 ? 2.757 -1.273 11.148 1.00 97.75 91 THR A N 1
ATOM 702 C CA . THR A 1 91 ? 3.548 -0.419 12.042 1.00 97.75 91 THR A CA 1
ATOM 703 C C . THR A 1 91 ? 2.666 0.521 12.859 1.00 97.75 91 THR A C 1
ATOM 705 O O . THR A 1 91 ? 2.918 0.717 14.045 1.00 97.75 91 THR A O 1
ATOM 708 N N . GLN A 1 92 ? 1.637 1.108 12.242 1.00 97.06 92 GLN A N 1
ATOM 709 C CA . GLN A 1 92 ? 0.807 2.131 12.887 1.00 97.06 92 GLN A CA 1
ATOM 710 C C . GLN A 1 92 ? -0.372 1.551 13.677 1.00 97.06 92 GLN A C 1
ATOM 712 O O . GLN A 1 92 ? -0.773 2.114 14.692 1.00 97.06 92 GLN A O 1
ATOM 717 N N . ASN A 1 93 ? -0.946 0.434 13.226 1.00 94.94 93 ASN A N 1
ATOM 718 C CA . ASN A 1 93 ? -2.090 -0.201 13.868 1.00 94.94 93 ASN A CA 1
ATOM 719 C C . ASN A 1 93 ? -2.052 -1.719 13.666 1.00 94.94 93 ASN A C 1
ATOM 721 O O . ASN A 1 93 ? -2.699 -2.274 12.777 1.00 94.94 93 ASN A O 1
ATOM 725 N N . LYS A 1 94 ? -1.295 -2.395 14.535 1.00 94.88 94 LYS A N 1
ATOM 726 C CA . LYS A 1 94 ? -1.138 -3.850 14.497 1.00 94.88 94 LYS A CA 1
ATOM 727 C C . LYS A 1 94 ? -2.466 -4.607 14.604 1.00 94.88 94 LYS A C 1
ATOM 729 O O . LYS A 1 94 ? -2.635 -5.596 13.905 1.00 94.88 94 LYS A O 1
ATOM 734 N N . THR A 1 95 ? -3.397 -4.150 15.443 1.00 94.25 95 THR A N 1
ATOM 735 C CA . THR A 1 95 ? -4.706 -4.805 15.592 1.00 94.25 95 THR A CA 1
ATOM 736 C C . THR A 1 95 ? -5.465 -4.805 14.272 1.00 94.25 95 THR A C 1
ATOM 738 O O . THR A 1 95 ? -5.889 -5.859 13.821 1.00 94.25 95 THR A O 1
ATOM 741 N N . LEU A 1 96 ? -5.562 -3.644 13.615 1.00 92.12 96 LEU A N 1
ATOM 742 C CA . LEU A 1 96 ? -6.199 -3.551 12.304 1.00 92.12 96 LEU A CA 1
ATOM 743 C C . LEU A 1 96 ? -5.459 -4.396 11.261 1.00 92.12 96 LEU A C 1
ATOM 745 O O . LEU A 1 96 ? -6.096 -5.063 10.457 1.00 92.12 96 LEU A O 1
ATOM 749 N N . ALA A 1 97 ? -4.123 -4.383 11.272 1.00 94.75 97 ALA A N 1
ATOM 750 C CA . ALA A 1 97 ? -3.323 -5.188 10.353 1.00 94.75 97 ALA A CA 1
ATOM 751 C C . ALA A 1 97 ? -3.619 -6.690 10.485 1.00 94.75 97 ALA A C 1
ATOM 753 O O . ALA A 1 97 ? -3.804 -7.353 9.469 1.00 94.75 97 ALA A O 1
ATOM 754 N N . ASP A 1 98 ? -3.709 -7.195 11.719 1.00 95.06 98 ASP A N 1
ATOM 755 C CA . ASP A 1 98 ? -4.016 -8.599 12.019 1.00 95.06 98 ASP A CA 1
ATOM 756 C C . ASP A 1 98 ? -5.469 -8.978 11.629 1.00 95.06 98 ASP A C 1
ATOM 758 O O . ASP A 1 98 ? -5.786 -10.159 11.501 1.00 95.06 98 ASP A O 1
ATOM 762 N N . GLU A 1 99 ? -6.362 -7.999 11.429 1.00 91.31 99 GLU A N 1
ATOM 763 C CA . GLU A 1 99 ? -7.738 -8.221 10.955 1.00 91.31 99 GLU A CA 1
ATOM 764 C C . GLU A 1 99 ? -7.858 -8.264 9.422 1.00 91.31 99 GLU A C 1
ATOM 766 O O . GLU A 1 99 ? -8.757 -8.927 8.897 1.00 91.31 99 GLU A O 1
ATOM 771 N N . ILE A 1 100 ? -6.994 -7.548 8.692 1.00 90.31 100 ILE A N 1
ATOM 772 C CA . ILE A 1 100 ? -7.140 -7.334 7.238 1.00 90.31 100 ILE A CA 1
ATOM 773 C C . ILE A 1 100 ? -6.136 -8.113 6.371 1.00 90.31 100 ILE A C 1
ATOM 775 O O . ILE A 1 100 ? -6.325 -8.167 5.150 1.00 90.31 100 ILE A O 1
ATOM 779 N N . PHE A 1 101 ? -5.072 -8.675 6.954 1.00 89.44 101 PHE A N 1
ATOM 780 C CA . PHE A 1 101 ? -4.028 -9.438 6.252 1.00 89.44 101 PHE A CA 1
ATOM 781 C C . PHE A 1 101 ? -3.901 -10.863 6.780 1.00 89.44 101 PHE A C 1
ATOM 783 O O . PHE A 1 101 ? -3.635 -11.745 5.929 1.00 89.44 101 PHE A O 1
#

Sequence (101 aa):
MKKLIFAFFISIFSLTSCAEKEATVDDAEIPQAAVRGQNDAQALLEIAGSDVKDIHSALLSVKAREWEMRRNGSDRSADAYINAFKEYVSTQNKTLADEIF

Foldseek 3Di:
DDDDDDDDDDPPPPPPPPVPPPQDPLNVCLVVLLVQLLVLLVVLVVCVVDDPVVNVVSVVVLVVVLVVCVVVVSPNSSVSNNVSNLVNNCVPPVPVSVVND

Secondary structure (DSSP, 8-state):
---------------------PPPHHHHHHHHHHHHHHHHHHHHHHHTTS-HHHHHHHHHHHHHHHHHHHHTT-HHHHHHHHHHHHHHHHHH-HHHHHHH-

Radius of gyration: 26.08 Å; chains: 1; bounding box: 90×34×47 Å

pLDDT: mean 84.28, std 19.24, range [38.81, 98.69]